Protein AF-A0A846QBE6-F1 (afdb_monomer)

pLDDT: mean 91.4, std 7.95, range [55.25, 97.94]

Mean predicted aligned error: 4.08 Å

Radius of gyration: 16.67 Å; Cα contacts (8 Å, |Δi|>4): 259; chains: 1; bounding box: 37×42×48 Å

Secondary structure (DSSP, 8-state):
-----EE-S-BS-HHHHHHHHHHHHHTT-EE----SEE---GGGEE--S----SSSSEE--EEEEEEEETTEEEEEEEEE-EEGGGSEEEETTTEEEE-HHHHTTSS-EEE-S--EEHHHHGGGGGG-EEEEEEEETTEEEEEEEEEGGGB--HHHHHHHS--

Nearest PDB structures (foldseek):
  4id2-assembly1_A  TM=2.142E-01  e=3.476E-01  Bacteroides ovatus ATCC 8483
  5exc-assembly1_C  TM=3.502E-01  e=2.792E+00  Dendronephthya sp. SSAL-2002
  5vod-assembly1_D  TM=3.732E-01  e=4.436E+00  Human herpesvirus 5 strain Merlin
  4iyt-assembly1_A  TM=4.082E-01  e=8.385E+00  Staphylococcus phage PVL
  4x55-assembly1_A  TM=3.866E-01  e=7.468E+00  Acinetobacter baumannii

Sequence (163 aa):
MKRLCLGRSTSRDIETIRSRYEKIRAEGYHVHGNPNICRKSRYLVTQEDVIEVQGPQTSGEVEYVAVMDKGEAFISVGSDHNDRTLVRLWTPSLDKVYDTAKSKQMVPAVVASDAWKYEDVKDHWDQLNLRSYITVSGNKIPYQDFKLGDLFDLEYHFKTNPW

Foldseek 3Di:
DDADKDFDPQFPPVVVVVVVVVVVVVVVADEPPDDSIADEDPVLEEQDPDWDAPDPQKDWDKDWDWDDDPNWIWIWIKTQMFNNVPQWDADPVRGTYGDRNVRSHRHGIHTHPDIDTCVVCVVPQQVDWTWDWDADPNDTHTDDIHGSVRGDDVVCVCVVPVD

Solvent-accessible surface area (backbone atoms only — not comparable to full-atom values): 9610 Å² total; per-residue (Å²): 132,94,83,68,73,37,78,35,87,48,47,68,57,53,66,64,55,50,53,54,52,51,54,46,41,73,76,64,27,48,63,78,76,91,53,59,56,38,69,54,61,75,89,36,56,41,71,64,96,72,80,82,66,96,54,84,61,47,49,74,38,74,40,80,36,82,46,80,54,100,89,45,52,29,39,32,46,28,31,58,20,30,31,60,74,45,28,62,41,73,42,98,89,64,46,40,31,42,38,64,54,62,10,32,66,72,27,50,28,37,37,60,94,61,65,43,54,38,85,83,40,60,93,52,40,50,74,39,71,53,68,38,67,46,74,57,97,88,41,81,40,84,70,45,79,48,44,46,55,52,34,66,52,68,66,57,47,50,71,78,51,77,125

Structure (mmCIF, N/CA/C/O backbone):
data_AF-A0A846QBE6-F1
#
_entry.id   AF-A0A846QBE6-F1
#
loop_
_atom_site.group_PDB
_atom_site.id
_atom_site.type_symbol
_atom_site.label_atom_id
_atom_site.label_alt_id
_atom_site.label_comp_id
_atom_site.label_asym_id
_atom_site.label_entity_id
_atom_site.label_seq_id
_atom_site.pdbx_PDB_ins_code
_atom_site.Cartn_x
_atom_site.Cartn_y
_atom_site.Cartn_z
_atom_site.occupancy
_atom_site.B_iso_or_equiv
_atom_site.auth_seq_id
_atom_site.auth_comp_id
_atom_site.auth_asym_id
_atom_site.auth_atom_id
_atom_site.pdbx_PDB_model_num
ATOM 1 N N . MET A 1 1 ? -15.057 18.651 2.655 1.00 64.06 1 MET A N 1
ATOM 2 C CA . MET A 1 1 ? -14.726 17.811 1.477 1.00 64.06 1 MET A CA 1
ATOM 3 C C . MET A 1 1 ? -14.048 16.539 1.970 1.00 64.06 1 MET A C 1
ATOM 5 O O . MET A 1 1 ? -13.137 16.655 2.778 1.00 64.06 1 MET A O 1
ATOM 9 N N . LYS A 1 2 ? -14.478 15.349 1.530 1.00 78.12 2 LYS A N 1
ATOM 10 C CA . LYS A 1 2 ? -13.839 14.079 1.922 1.00 78.12 2 LYS A CA 1
ATOM 11 C C . LYS A 1 2 ? -12.504 13.913 1.174 1.00 78.12 2 LYS A C 1
ATOM 13 O O . LYS A 1 2 ? -12.485 14.015 -0.054 1.00 78.12 2 LYS A O 1
ATOM 18 N N . ARG A 1 3 ? -11.407 13.652 1.889 1.00 82.88 3 ARG A N 1
ATOM 19 C CA . ARG A 1 3 ? -10.051 13.504 1.325 1.00 82.88 3 ARG A CA 1
ATOM 20 C C . ARG A 1 3 ? -9.647 12.026 1.280 1.00 82.88 3 ARG A C 1
ATOM 22 O O . ARG A 1 3 ? -10.157 11.237 2.064 1.00 82.88 3 ARG A O 1
ATOM 29 N N . LEU A 1 4 ? -8.794 11.664 0.323 1.00 88.19 4 LEU A N 1
ATOM 30 C CA . LEU A 1 4 ? -8.209 10.330 0.170 1.00 88.19 4 LEU A CA 1
ATOM 31 C C . LEU A 1 4 ? -6.741 10.502 -0.221 1.00 88.19 4 LEU A C 1
ATOM 33 O O . LEU A 1 4 ? -6.441 11.206 -1.189 1.00 88.19 4 LEU A O 1
ATOM 37 N N . CYS A 1 5 ? -5.863 9.855 0.533 1.00 86.44 5 CYS A N 1
ATOM 38 C CA . CYS A 1 5 ? -4.418 9.888 0.375 1.00 86.44 5 CYS A CA 1
ATOM 39 C C . CYS A 1 5 ? -3.890 8.468 0.558 1.00 86.44 5 CYS A C 1
ATOM 41 O O . CYS A 1 5 ? -4.421 7.720 1.374 1.00 86.44 5 CYS A O 1
ATOM 43 N N . LEU A 1 6 ? -2.860 8.113 -0.196 1.00 87.94 6 LEU A N 1
ATOM 44 C CA . LEU A 1 6 ? -2.199 6.819 -0.116 1.00 87.94 6 LEU A CA 1
ATOM 45 C C . LEU A 1 6 ? -0.746 7.041 0.272 1.00 87.94 6 LEU A C 1
ATOM 47 O O . LEU A 1 6 ? -0.061 7.830 -0.383 1.00 87.94 6 LEU A O 1
ATOM 51 N N . GLY A 1 7 ? -0.286 6.333 1.301 1.00 85.62 7 GLY A N 1
ATOM 52 C CA . GLY A 1 7 ? 1.121 6.302 1.674 1.00 85.62 7 GLY A CA 1
ATOM 53 C C . GLY A 1 7 ? 1.980 5.762 0.531 1.00 85.62 7 GLY A C 1
ATOM 54 O O . GLY A 1 7 ? 1.610 4.802 -0.139 1.00 85.62 7 GLY A O 1
ATOM 55 N N . ARG A 1 8 ? 3.137 6.374 0.282 1.00 84.81 8 ARG A N 1
ATOM 56 C CA . ARG A 1 8 ? 4.152 5.835 -0.630 1.00 84.81 8 ARG A CA 1
ATOM 57 C C . ARG A 1 8 ? 5.497 5.840 0.065 1.00 84.81 8 ARG A C 1
ATOM 59 O O . ARG A 1 8 ? 5.879 6.857 0.625 1.00 84.81 8 ARG A O 1
ATOM 66 N N . SER A 1 9 ? 6.230 4.731 -0.040 1.00 84.94 9 SER A N 1
ATOM 67 C CA . SER A 1 9 ? 7.565 4.612 0.562 1.00 84.94 9 SER A CA 1
ATOM 68 C C . SER A 1 9 ? 7.553 4.927 2.059 1.00 84.94 9 SER A C 1
ATOM 70 O O . SER A 1 9 ? 8.405 5.650 2.558 1.00 84.94 9 SER A O 1
ATOM 72 N N . THR A 1 10 ? 6.572 4.369 2.764 1.00 88.25 10 THR A N 1
ATOM 73 C CA . THR A 1 10 ? 6.302 4.620 4.184 1.00 88.25 10 THR A CA 1
ATOM 74 C C . THR A 1 10 ? 7.175 3.802 5.131 1.00 88.25 10 THR A C 1
ATOM 76 O O . THR A 1 10 ? 6.943 3.835 6.334 1.00 88.25 10 THR A O 1
ATOM 79 N N . SER A 1 11 ? 8.166 3.064 4.626 1.00 89.94 11 SER A N 1
ATOM 80 C CA . SER A 1 11 ? 9.060 2.301 5.496 1.00 89.94 11 SER A CA 1
ATOM 81 C C . SER A 1 11 ? 9.899 3.237 6.369 1.00 89.94 11 SER A C 1
ATOM 83 O O . SER A 1 11 ? 10.383 4.273 5.905 1.00 89.94 11 SER A O 1
ATOM 85 N N . ARG A 1 12 ? 10.095 2.845 7.633 1.00 91.69 12 ARG A N 1
ATOM 86 C CA . ARG A 1 12 ? 10.998 3.538 8.563 1.00 91.69 12 ARG A CA 1
ATOM 87 C C . ARG A 1 12 ? 12.476 3.365 8.177 1.00 91.69 12 ARG A C 1
ATOM 89 O O . ARG A 1 12 ? 13.312 4.134 8.645 1.00 91.69 12 ARG A O 1
ATOM 96 N N . ASP A 1 13 ? 12.802 2.422 7.288 1.00 91.69 13 ASP A N 1
ATOM 97 C CA . ASP A 1 13 ? 14.135 2.273 6.692 1.00 91.69 13 ASP A CA 1
ATOM 98 C C . ASP A 1 13 ? 14.315 3.233 5.503 1.00 91.69 13 ASP A C 1
ATOM 100 O O . ASP A 1 13 ? 14.212 2.897 4.315 1.00 91.69 13 ASP A O 1
ATOM 104 N N . ILE A 1 14 ? 14.576 4.487 5.862 1.00 87.81 14 ILE A N 1
ATOM 105 C CA . ILE A 1 14 ? 14.746 5.592 4.918 1.00 87.81 14 ILE A CA 1
ATOM 106 C C . ILE A 1 14 ? 15.970 5.367 4.017 1.00 87.81 14 ILE A C 1
ATOM 108 O O . ILE A 1 14 ? 15.949 5.751 2.843 1.00 87.81 14 ILE A O 1
ATOM 112 N N . GLU A 1 15 ? 17.035 4.745 4.528 1.00 90.06 15 GLU A N 1
ATOM 113 C CA . GLU A 1 15 ? 18.277 4.534 3.779 1.00 90.06 15 GLU A CA 1
ATOM 114 C C . GLU A 1 15 ? 18.086 3.527 2.644 1.00 90.06 15 GLU A C 1
ATOM 116 O O . GLU A 1 15 ? 18.481 3.805 1.504 1.00 90.06 15 GLU A O 1
ATOM 121 N N . THR A 1 16 ? 17.405 2.409 2.909 1.00 90.12 16 THR A N 1
ATOM 122 C CA . THR A 1 16 ? 17.071 1.416 1.881 1.00 90.12 16 THR A CA 1
ATOM 123 C C . THR A 1 16 ? 16.160 2.009 0.809 1.00 90.12 16 THR A C 1
ATOM 125 O O . THR A 1 16 ? 16.413 1.827 -0.390 1.00 90.12 16 THR A O 1
ATOM 128 N N . ILE A 1 17 ? 15.140 2.784 1.201 1.00 88.62 17 ILE A N 1
ATOM 129 C CA . ILE A 1 17 ? 14.278 3.502 0.247 1.00 88.62 17 ILE A CA 1
ATOM 130 C C . ILE A 1 17 ? 15.109 4.457 -0.616 1.00 88.62 17 ILE A C 1
ATOM 132 O O . ILE A 1 17 ? 14.970 4.468 -1.844 1.00 88.62 17 ILE A O 1
ATOM 136 N N . ARG A 1 18 ? 15.986 5.255 0.006 1.00 88.69 18 ARG A N 1
ATOM 137 C CA . ARG A 1 18 ? 16.824 6.227 -0.704 1.00 88.69 18 ARG A CA 1
ATOM 138 C C . ARG A 1 18 ? 17.735 5.527 -1.707 1.00 88.69 18 ARG A C 1
ATOM 140 O O . ARG A 1 18 ? 17.746 5.904 -2.876 1.00 88.69 18 ARG A O 1
ATOM 147 N N . SER A 1 19 ? 18.435 4.479 -1.274 1.00 91.38 19 SER A N 1
ATOM 148 C CA . SER A 1 19 ? 19.322 3.667 -2.114 1.00 91.38 19 SER A CA 1
ATOM 149 C C . SER A 1 19 ? 18.587 3.066 -3.316 1.00 91.38 19 SER A C 1
ATOM 151 O O . SER A 1 19 ? 19.082 3.122 -4.444 1.00 91.38 19 SER A O 1
ATOM 153 N N . ARG A 1 20 ? 17.360 2.561 -3.117 1.00 90.25 20 ARG A N 1
ATOM 154 C CA . ARG A 1 20 ? 16.514 2.060 -4.210 1.00 90.25 20 ARG A CA 1
ATOM 155 C C . ARG A 1 20 ? 16.221 3.144 -5.247 1.00 90.25 20 ARG A C 1
ATOM 157 O O . ARG A 1 20 ? 16.349 2.882 -6.442 1.00 90.25 20 ARG A O 1
ATOM 164 N N . TYR A 1 21 ? 15.826 4.340 -4.814 1.00 89.62 21 TYR A N 1
ATOM 165 C CA . TYR A 1 21 ? 15.526 5.425 -5.746 1.00 89.62 21 TYR A CA 1
ATOM 166 C C . TYR A 1 21 ? 16.768 5.954 -6.466 1.00 89.62 21 TYR A C 1
ATOM 168 O O . TYR A 1 21 ? 16.668 6.256 -7.652 1.00 89.62 21 TYR A O 1
ATOM 176 N N . GLU A 1 22 ? 17.933 5.997 -5.815 1.00 92.00 22 GLU A N 1
ATOM 177 C CA . GLU A 1 22 ? 19.189 6.355 -6.491 1.00 92.00 22 GLU A CA 1
ATOM 178 C C . GLU A 1 22 ? 19.561 5.361 -7.595 1.00 92.00 22 GLU A C 1
ATOM 180 O O . GLU A 1 22 ? 19.932 5.773 -8.693 1.00 92.00 22 GLU A O 1
ATOM 185 N N . LYS A 1 23 ? 19.374 4.054 -7.369 1.00 93.50 23 LYS A N 1
ATOM 186 C CA . LYS A 1 23 ? 19.581 3.040 -8.419 1.00 93.50 23 LYS A CA 1
ATOM 187 C C . LYS A 1 23 ? 18.658 3.264 -9.618 1.00 93.50 23 LYS A C 1
ATOM 189 O O . LYS A 1 23 ? 19.109 3.226 -10.756 1.00 93.50 23 LYS A O 1
ATOM 194 N N . ILE A 1 24 ? 17.382 3.564 -9.369 1.00 93.12 24 ILE A N 1
ATOM 195 C CA . ILE A 1 24 ? 16.410 3.854 -10.433 1.00 93.12 24 ILE A CA 1
ATOM 196 C C . ILE A 1 24 ? 16.807 5.119 -11.215 1.00 93.12 24 ILE A C 1
ATOM 198 O O . ILE A 1 24 ? 16.717 5.134 -12.443 1.00 93.12 24 ILE A O 1
ATOM 202 N N . ARG A 1 25 ? 17.290 6.164 -10.529 1.00 93.06 25 ARG A N 1
ATOM 203 C CA . ARG A 1 25 ? 17.811 7.378 -11.181 1.00 93.06 25 ARG A CA 1
ATOM 204 C C . ARG A 1 25 ? 19.026 7.078 -12.055 1.00 93.06 25 ARG A C 1
ATOM 206 O O . ARG A 1 25 ? 19.094 7.581 -13.172 1.00 93.06 25 ARG A O 1
ATOM 213 N N . ALA A 1 26 ? 19.940 6.226 -11.590 1.00 95.50 26 ALA A N 1
ATOM 214 C CA . ALA A 1 26 ? 21.123 5.819 -12.349 1.00 95.50 26 ALA A CA 1
ATOM 215 C C . ALA A 1 26 ? 20.779 5.076 -13.658 1.00 95.50 26 ALA A C 1
ATOM 217 O O . ALA A 1 26 ? 21.540 5.137 -14.618 1.00 95.50 26 ALA A O 1
ATOM 218 N N . GLU A 1 27 ? 19.609 4.434 -13.742 1.00 95.50 27 GLU A N 1
ATOM 219 C CA . GLU A 1 27 ? 19.086 3.821 -14.976 1.00 95.50 27 GLU A CA 1
ATOM 220 C C . GLU A 1 27 ? 18.477 4.845 -15.968 1.00 95.50 27 GLU A C 1
ATOM 222 O O . GLU A 1 27 ? 17.966 4.474 -17.034 1.00 95.50 27 GLU A O 1
ATOM 227 N N . GLY A 1 28 ? 18.518 6.139 -15.628 1.00 94.44 28 GLY A N 1
ATOM 228 C CA . GLY A 1 28 ? 18.021 7.248 -16.442 1.00 94.44 28 GLY A CA 1
ATOM 229 C C . GLY A 1 28 ? 16.532 7.542 -16.264 1.00 94.44 28 GLY A C 1
ATOM 230 O O . GLY A 1 28 ? 15.954 8.215 -17.112 1.00 94.44 28 GLY A O 1
ATOM 231 N N . TYR A 1 29 ? 15.893 7.024 -15.210 1.00 94.62 29 TYR A N 1
ATOM 232 C CA . TYR A 1 29 ? 14.493 7.325 -14.914 1.00 94.62 29 TYR A CA 1
ATOM 233 C C . TYR A 1 29 ? 14.360 8.587 -14.064 1.00 94.62 29 TYR A C 1
ATOM 235 O O . TYR A 1 29 ? 14.979 8.726 -13.007 1.00 94.62 29 TYR A O 1
ATOM 243 N N . HIS A 1 30 ? 13.443 9.459 -14.463 1.00 90.31 30 HIS A N 1
ATOM 244 C CA . HIS A 1 30 ? 12.932 10.514 -13.610 1.00 90.31 30 HIS A CA 1
ATOM 245 C C . HIS A 1 30 ? 12.080 9.897 -12.501 1.00 90.31 30 HIS A C 1
ATOM 247 O O . HIS A 1 30 ? 11.021 9.317 -12.742 1.00 90.31 30 HIS A O 1
ATOM 253 N N . VAL A 1 31 ? 12.554 10.037 -11.268 1.00 87.19 31 VAL A N 1
ATOM 254 C CA . VAL A 1 31 ? 11.796 9.713 -10.061 1.00 87.19 31 VAL A CA 1
ATOM 255 C C . VAL A 1 31 ? 11.284 11.030 -9.497 1.00 87.19 31 VAL A C 1
ATOM 257 O O . VAL A 1 31 ? 12.087 11.845 -9.035 1.00 87.19 31 VAL A O 1
ATOM 260 N N . HIS A 1 32 ? 9.968 11.252 -9.527 1.00 73.00 32 HIS A N 1
ATOM 261 C CA . HIS A 1 32 ? 9.380 12.444 -8.916 1.00 73.00 32 HIS A CA 1
ATOM 262 C C . HIS A 1 32 ? 9.779 12.529 -7.431 1.00 73.00 32 HIS A C 1
ATOM 264 O O . HIS A 1 32 ? 9.651 11.553 -6.687 1.00 73.00 32 HIS A O 1
ATOM 270 N N . GLY A 1 33 ? 10.316 13.686 -7.025 1.00 64.19 33 GLY A N 1
ATOM 271 C CA . GLY A 1 33 ? 10.804 13.938 -5.668 1.00 64.19 33 GLY A CA 1
ATOM 272 C C . GLY A 1 33 ? 9.704 13.793 -4.618 1.00 64.19 33 GLY A C 1
ATOM 273 O O . GLY A 1 33 ? 8.537 13.995 -4.927 1.00 64.19 33 GLY A O 1
ATOM 274 N N . ASN A 1 34 ? 10.113 13.419 -3.406 1.00 57.06 34 ASN A N 1
ATOM 275 C CA . ASN A 1 34 ? 9.303 12.940 -2.286 1.00 57.06 34 ASN A CA 1
ATOM 276 C C . ASN A 1 34 ? 7.866 13.502 -2.202 1.00 57.06 34 ASN A C 1
ATOM 278 O O . ASN A 1 34 ? 7.676 14.635 -1.758 1.00 57.06 34 ASN A O 1
ATOM 282 N N . PRO A 1 35 ? 6.843 12.660 -2.425 1.00 55.25 35 PRO A N 1
ATOM 283 C CA . PRO A 1 35 ? 5.679 12.752 -1.586 1.00 55.25 35 PRO A CA 1
ATOM 284 C C . PRO A 1 35 ? 5.411 11.355 -1.028 1.00 55.25 35 PRO A C 1
ATOM 286 O O . PRO A 1 35 ? 5.000 10.429 -1.736 1.00 55.25 35 PRO A O 1
ATOM 289 N N . ASN A 1 36 ? 5.599 11.241 0.284 1.00 68.50 36 ASN A N 1
ATOM 290 C CA . ASN A 1 36 ? 5.098 10.138 1.102 1.00 68.50 36 ASN A CA 1
ATOM 291 C C . ASN A 1 36 ? 3.580 9.923 0.934 1.00 68.50 36 ASN A C 1
ATOM 293 O O . ASN A 1 36 ? 3.031 8.985 1.501 1.00 68.50 36 ASN A O 1
ATOM 297 N N . ILE A 1 37 ? 2.900 10.784 0.165 1.00 79.88 37 ILE A N 1
ATOM 298 C CA . ILE A 1 37 ? 1.510 10.668 -0.239 1.00 79.88 37 ILE A CA 1
ATOM 299 C C . ILE A 1 37 ? 1.368 10.721 -1.761 1.00 79.88 37 ILE A C 1
ATOM 301 O O . ILE A 1 37 ? 1.813 11.656 -2.422 1.00 79.88 37 ILE A O 1
ATOM 305 N N . CYS A 1 38 ? 0.626 9.774 -2.316 1.00 84.50 38 CYS A N 1
ATOM 306 C CA . CYS A 1 38 ? 0.025 9.898 -3.636 1.00 84.50 38 CYS A CA 1
ATOM 307 C C . CYS A 1 38 ? -1.504 9.950 -3.528 1.00 84.50 38 CYS A C 1
ATOM 309 O O . CYS A 1 38 ? -2.091 9.667 -2.482 1.00 84.50 38 CYS A O 1
ATOM 311 N N . ARG A 1 39 ? -2.169 10.371 -4.605 1.00 85.69 39 ARG A N 1
ATOM 312 C CA . ARG A 1 39 ? -3.633 10.404 -4.666 1.00 85.69 39 ARG A CA 1
ATOM 313 C C . ARG A 1 39 ? -4.134 9.231 -5.491 1.00 85.69 39 ARG A C 1
ATOM 315 O O . ARG A 1 39 ? -3.575 8.952 -6.549 1.00 85.69 39 ARG A O 1
ATOM 322 N N . LYS A 1 40 ? -5.232 8.629 -5.037 1.00 90.56 40 LYS A N 1
ATOM 323 C CA . LYS A 1 40 ? -6.079 7.716 -5.810 1.00 90.56 40 LYS A CA 1
ATOM 324 C C . LYS A 1 40 ? -7.432 8.368 -6.035 1.00 90.56 40 LYS A C 1
ATOM 326 O O . LYS A 1 40 ? -7.900 9.142 -5.196 1.00 90.56 40 LYS A O 1
ATOM 331 N N . SER A 1 41 ? -8.043 8.111 -7.182 1.00 92.00 41 SER A N 1
ATOM 332 C CA . SER A 1 41 ? -9.387 8.617 -7.439 1.00 92.00 41 SER A CA 1
ATOM 333 C C . SER A 1 41 ? -10.386 7.943 -6.498 1.00 92.00 41 SER A C 1
ATOM 335 O O . SER A 1 41 ? -10.360 6.730 -6.328 1.00 92.00 41 SER A O 1
ATOM 337 N N . ARG A 1 42 ? -11.279 8.721 -5.875 1.00 93.12 42 ARG A N 1
ATOM 338 C CA . ARG A 1 42 ? -12.218 8.216 -4.851 1.00 93.12 42 ARG A CA 1
ATOM 339 C C . ARG A 1 42 ? -13.115 7.083 -5.356 1.00 93.12 42 ARG A C 1
ATOM 341 O O . ARG A 1 42 ? -13.459 6.211 -4.575 1.00 93.12 42 ARG A O 1
ATOM 348 N N . TYR A 1 43 ? -13.487 7.119 -6.634 1.00 93.69 43 TYR A N 1
ATOM 349 C CA . TYR A 1 43 ? -14.334 6.105 -7.264 1.00 93.69 43 TYR A CA 1
ATOM 350 C C . TYR A 1 43 ? -13.617 4.764 -7.493 1.00 93.69 43 TYR A C 1
ATOM 352 O O . TYR A 1 43 ? -14.267 3.797 -7.857 1.00 93.69 43 TYR A O 1
ATOM 360 N N . LEU A 1 44 ? -12.293 4.703 -7.302 1.00 95.44 44 LEU A N 1
ATOM 361 C CA . LEU A 1 44 ? -11.520 3.461 -7.376 1.00 95.44 44 LEU A CA 1
ATOM 362 C C . LEU A 1 44 ? -11.451 2.738 -6.028 1.00 95.44 44 LEU A C 1
ATOM 364 O O . LEU A 1 44 ? -10.888 1.653 -5.967 1.00 95.44 44 LEU A O 1
ATOM 368 N N . VAL A 1 45 ? -11.945 3.338 -4.942 1.00 95.94 45 VAL A N 1
ATOM 369 C CA . VAL A 1 45 ? -11.993 2.671 -3.638 1.00 95.94 45 VAL A CA 1
ATOM 370 C C . VAL A 1 45 ? -13.277 1.870 -3.551 1.00 95.94 45 VAL A C 1
ATOM 372 O O . VAL A 1 45 ? -14.358 2.417 -3.763 1.00 95.94 45 VAL A O 1
ATOM 375 N N . THR A 1 46 ? -13.144 0.592 -3.225 1.00 97.19 46 THR A N 1
ATOM 376 C CA . THR A 1 46 ? -14.252 -0.355 -3.189 1.00 97.19 46 THR A CA 1
ATOM 377 C C . THR A 1 46 ? -14.142 -1.303 -1.996 1.00 97.19 46 THR A C 1
ATOM 379 O O . THR A 1 46 ? -13.073 -1.440 -1.403 1.00 97.19 46 THR A O 1
ATOM 382 N N . GLN A 1 47 ? -15.255 -1.942 -1.645 1.00 97.56 47 GLN A N 1
ATOM 383 C CA . GLN A 1 47 ? -15.332 -3.038 -0.670 1.00 97.56 47 GLN A CA 1
ATOM 384 C C . GLN A 1 47 ? -15.846 -4.330 -1.330 1.00 97.56 47 GLN A C 1
ATOM 386 O O . GLN A 1 47 ? -16.289 -5.238 -0.641 1.00 97.56 47 GLN A O 1
ATOM 391 N N . GLU A 1 48 ? -15.829 -4.384 -2.665 1.00 97.12 48 GLU A N 1
ATOM 392 C CA . GLU A 1 48 ? -16.213 -5.564 -3.445 1.00 97.12 48 GLU A CA 1
ATOM 393 C C . GLU A 1 48 ? -15.232 -6.722 -3.216 1.00 97.12 48 GLU A C 1
ATOM 395 O O . GLU A 1 48 ? -14.019 -6.516 -3.106 1.00 97.12 48 GLU A O 1
ATOM 400 N N . ASP A 1 49 ? -15.757 -7.948 -3.224 1.00 95.12 49 ASP A N 1
ATOM 401 C CA . ASP A 1 49 ? -14.961 -9.175 -3.093 1.00 95.12 49 ASP A CA 1
ATOM 402 C C . ASP A 1 49 ? -14.178 -9.513 -4.374 1.00 95.12 49 ASP A C 1
ATOM 404 O O . ASP A 1 49 ? -13.183 -10.243 -4.341 1.00 95.12 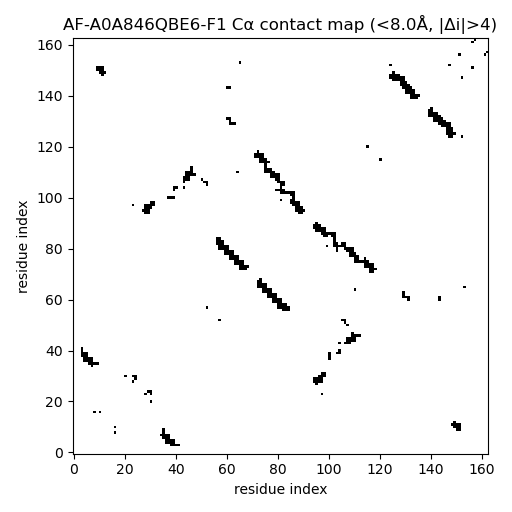49 ASP A O 1
ATOM 408 N N . VAL A 1 50 ? -14.634 -8.997 -5.520 1.00 95.62 50 VAL A N 1
ATOM 409 C CA . VAL A 1 50 ? -14.051 -9.233 -6.844 1.00 95.62 50 VAL A CA 1
ATOM 410 C C . VAL A 1 50 ? -13.907 -7.900 -7.567 1.00 95.62 50 VAL A C 1
ATOM 412 O O . VAL A 1 50 ? -14.815 -7.075 -7.558 1.00 95.62 50 VAL A O 1
ATOM 415 N N . ILE A 1 51 ? -12.755 -7.698 -8.206 1.00 96.31 51 ILE A N 1
ATOM 416 C CA . ILE A 1 51 ? -12.467 -6.515 -9.018 1.00 96.31 51 ILE A CA 1
ATOM 417 C C . ILE A 1 51 ? -11.996 -6.930 -10.408 1.00 96.31 51 ILE A C 1
ATOM 419 O O . ILE A 1 51 ? -11.276 -7.918 -10.564 1.00 96.31 51 ILE A O 1
ATOM 423 N N . GLU A 1 52 ? -12.347 -6.147 -11.420 1.00 95.44 52 GLU A N 1
ATOM 424 C CA . GLU A 1 52 ? -11.790 -6.287 -12.756 1.00 95.44 52 GLU A CA 1
ATOM 425 C C . GLU A 1 52 ? -10.438 -5.577 -12.871 1.00 95.44 52 GLU A C 1
ATOM 427 O O . GLU A 1 52 ? -10.223 -4.466 -12.378 1.00 95.44 52 GLU A O 1
ATOM 432 N N . VAL A 1 53 ? -9.517 -6.222 -13.582 1.00 95.25 53 VAL A N 1
ATOM 433 C CA . VAL A 1 53 ? -8.191 -5.692 -13.899 1.00 95.25 53 VAL A CA 1
ATOM 434 C C . VAL A 1 53 ? -7.884 -5.906 -15.377 1.00 95.25 53 VAL A C 1
ATOM 436 O O . VAL A 1 53 ? -8.408 -6.824 -16.002 1.00 95.25 53 VAL A O 1
ATOM 439 N N . GLN A 1 54 ? -7.011 -5.071 -15.943 1.00 93.62 54 GLN A N 1
ATOM 440 C CA . GLN A 1 54 ? -6.663 -5.135 -17.370 1.00 93.62 54 GLN A CA 1
ATOM 441 C C . GLN A 1 54 ? -5.878 -6.397 -17.753 1.00 93.62 54 GLN A C 1
ATOM 443 O O . GLN A 1 54 ? -5.859 -6.785 -18.919 1.00 93.62 54 GLN A O 1
ATOM 448 N N . GLY A 1 55 ? -5.220 -7.047 -16.791 1.00 93.19 55 GLY A N 1
ATOM 449 C CA . GLY A 1 55 ? -4.437 -8.239 -17.071 1.00 93.19 55 GLY A CA 1
ATOM 450 C C . GLY A 1 55 ? -3.674 -8.788 -15.867 1.00 93.19 55 GLY A C 1
ATOM 451 O O . GLY A 1 55 ? -3.755 -8.246 -14.758 1.00 93.19 55 GLY A O 1
ATOM 452 N N . PRO A 1 56 ? -2.907 -9.871 -16.083 1.00 93.25 56 PRO A N 1
ATOM 453 C CA . PRO A 1 56 ? -2.174 -10.568 -15.028 1.00 93.25 56 PRO A CA 1
ATOM 454 C C . PRO A 1 56 ? -0.965 -9.781 -14.501 1.00 93.25 56 PRO A C 1
ATOM 456 O O . PRO A 1 56 ? -0.407 -10.138 -13.470 1.00 93.25 56 PRO A O 1
ATOM 459 N N . GLN A 1 57 ? -0.549 -8.702 -15.170 1.00 95.50 57 GLN A N 1
ATOM 460 C CA . GLN A 1 57 ? 0.521 -7.805 -14.718 1.00 95.50 57 GLN A CA 1
ATOM 461 C C . GLN A 1 57 ? 0.040 -6.812 -13.649 1.00 95.50 57 GLN A C 1
ATOM 463 O O . GLN A 1 57 ? 0.531 -5.688 -13.550 1.00 95.50 57 GLN A O 1
ATOM 468 N N . THR A 1 58 ? -0.921 -7.225 -12.832 1.00 95.75 58 THR A N 1
ATOM 469 C CA . THR A 1 58 ? -1.421 -6.475 -11.688 1.00 95.75 58 THR A CA 1
ATOM 470 C C . THR A 1 58 ? -1.065 -7.204 -10.402 1.00 95.75 58 THR A C 1
ATOM 472 O O . THR A 1 58 ? -0.825 -8.409 -10.389 1.00 95.75 58 THR A O 1
ATOM 475 N N . SER A 1 59 ? -0.971 -6.472 -9.297 1.00 95.06 59 SER A N 1
ATOM 476 C CA . SER A 1 59 ? -0.732 -7.096 -7.994 1.00 95.06 59 SER A CA 1
ATOM 477 C C . SER A 1 59 ? -1.219 -6.208 -6.864 1.00 95.06 59 SER A C 1
ATOM 479 O O . SER A 1 59 ? -1.047 -4.985 -6.940 1.00 95.06 59 SER A O 1
ATOM 481 N N . GLY A 1 60 ? -1.708 -6.830 -5.797 1.00 94.50 60 GLY A N 1
ATOM 482 C CA . GLY A 1 60 ? -2.014 -6.154 -4.544 1.00 94.50 60 GLY A CA 1
ATOM 483 C C . GLY A 1 60 ? -0.775 -5.712 -3.774 1.00 94.50 60 GLY A C 1
ATOM 484 O O . GLY A 1 60 ? 0.311 -6.270 -3.933 1.00 94.50 60 GLY A O 1
ATOM 485 N N . GLU A 1 61 ? -0.962 -4.710 -2.923 1.00 95.06 61 GLU A N 1
ATOM 486 C CA . GLU A 1 61 ? -0.050 -4.332 -1.841 1.00 95.06 61 GLU A CA 1
ATOM 487 C C . GLU A 1 61 ? -0.909 -4.225 -0.579 1.00 95.06 61 GLU A C 1
ATOM 489 O O . GLU A 1 61 ? -1.874 -3.466 -0.578 1.00 95.06 61 GLU A O 1
ATOM 494 N N . VAL A 1 62 ? -0.650 -5.052 0.440 1.00 96.75 62 VAL A N 1
ATOM 495 C CA . VAL A 1 62 ? -1.375 -4.951 1.716 1.00 96.75 62 VAL A CA 1
ATOM 496 C C . VAL A 1 62 ? -0.941 -3.702 2.461 1.00 96.75 62 VAL A C 1
ATOM 498 O O . VAL A 1 62 ? 0.252 -3.476 2.644 1.00 96.75 62 VAL A O 1
ATOM 501 N N . GLU A 1 63 ? -1.918 -2.920 2.898 1.00 95.69 63 GLU A N 1
ATOM 502 C CA . GLU A 1 63 ? -1.716 -1.650 3.585 1.00 95.69 63 GLU A CA 1
ATOM 503 C C . GLU A 1 63 ? -2.674 -1.560 4.774 1.00 95.69 63 GLU A C 1
ATOM 505 O O . GLU A 1 63 ? -3.801 -2.069 4.724 1.00 95.69 63 GLU A O 1
ATOM 510 N N . TYR A 1 64 ? -2.256 -0.872 5.836 1.00 95.88 64 TYR A N 1
ATOM 511 C CA . TYR A 1 64 ? -3.221 -0.403 6.824 1.00 95.88 64 TYR A CA 1
ATOM 512 C C . TYR A 1 64 ? -4.001 0.772 6.227 1.00 95.88 64 TYR A C 1
ATOM 514 O O . TYR A 1 64 ? -3.470 1.578 5.460 1.00 95.88 64 TYR A O 1
ATOM 522 N N . VAL A 1 65 ? -5.273 0.887 6.588 1.00 96.19 65 VAL A N 1
ATOM 523 C CA . VAL A 1 65 ? -6.146 1.969 6.132 1.00 96.19 65 VAL A CA 1
ATOM 524 C C . VAL A 1 65 ? -6.615 2.751 7.344 1.00 96.19 65 VAL A C 1
ATOM 526 O O . VAL A 1 65 ? -7.231 2.192 8.245 1.00 96.19 65 VAL A O 1
ATOM 529 N N . ALA A 1 66 ? -6.333 4.050 7.357 1.00 94.56 66 ALA A N 1
ATOM 530 C CA . ALA A 1 66 ? -6.821 4.967 8.375 1.00 94.56 66 ALA A CA 1
ATOM 531 C C . ALA A 1 66 ? -8.048 5.726 7.855 1.00 94.56 66 ALA A C 1
ATOM 533 O O . ALA A 1 66 ? -7.969 6.440 6.850 1.00 94.56 66 ALA A O 1
ATOM 534 N N . VAL A 1 67 ? -9.177 5.599 8.548 1.00 94.06 67 VAL A N 1
ATOM 535 C CA . VAL A 1 67 ? -10.405 6.347 8.264 1.00 94.06 67 VAL A CA 1
ATOM 536 C C . VAL A 1 67 ? -10.660 7.318 9.406 1.00 94.06 67 VAL A C 1
ATOM 538 O O . VAL A 1 67 ? -10.772 6.914 10.558 1.00 94.06 67 VAL A O 1
ATOM 541 N N . MET A 1 68 ? -10.767 8.603 9.075 1.00 92.06 68 MET A N 1
ATOM 542 C CA . MET A 1 68 ? -11.138 9.640 10.035 1.00 92.06 68 MET A CA 1
ATOM 543 C C . MET A 1 68 ? -12.638 9.906 9.942 1.00 92.06 68 MET A C 1
ATOM 545 O O . MET A 1 68 ? -13.120 10.314 8.881 1.00 92.06 68 MET A O 1
ATOM 549 N N . ASP A 1 69 ? -13.359 9.731 11.047 1.00 91.56 69 ASP A N 1
ATOM 550 C CA . ASP A 1 69 ? -14.764 10.126 11.168 1.00 91.56 69 ASP A CA 1
ATOM 551 C C . ASP A 1 69 ? -14.993 10.877 12.480 1.00 91.56 69 ASP A C 1
ATOM 553 O O . ASP A 1 69 ? -14.608 10.417 13.547 1.00 91.56 69 ASP A O 1
ATOM 557 N N . LYS A 1 70 ? -15.589 12.073 12.396 1.00 91.31 70 LYS A N 1
ATOM 558 C CA . LYS A 1 70 ? -15.938 12.933 13.549 1.00 91.31 70 LYS A CA 1
ATOM 559 C C . LYS A 1 70 ? -14.824 13.138 14.599 1.00 91.31 70 LYS A C 1
ATOM 561 O O . LYS A 1 70 ? -15.115 13.374 15.765 1.00 91.31 70 LYS A O 1
ATOM 566 N N . GLY A 1 71 ? -13.559 13.119 14.176 1.00 89.12 71 GLY A N 1
ATOM 567 C CA . GLY A 1 71 ? -12.398 13.303 15.058 1.00 89.12 71 GLY A CA 1
ATOM 568 C C . GLY A 1 71 ? -11.844 12.007 15.657 1.00 89.12 71 GLY A C 1
ATOM 569 O O . GLY A 1 71 ? -10.799 12.048 16.297 1.00 89.12 71 GLY A O 1
ATOM 570 N N . GLU A 1 72 ? -12.483 10.868 15.404 1.00 93.44 72 GLU A N 1
ATOM 571 C CA . GLU A 1 72 ? -11.976 9.542 15.748 1.00 93.44 72 GLU A CA 1
ATOM 572 C C . GLU A 1 72 ? -11.263 8.911 14.543 1.00 93.44 72 GLU A C 1
ATOM 574 O O . GLU A 1 72 ? -11.647 9.112 13.384 1.00 93.44 72 GLU A O 1
ATOM 579 N N . ALA A 1 73 ? -10.204 8.151 14.827 1.00 94.38 73 ALA A N 1
ATOM 580 C CA . ALA A 1 73 ? -9.462 7.380 13.840 1.00 94.38 73 ALA A CA 1
ATOM 581 C C . ALA A 1 73 ? -9.837 5.898 13.941 1.00 94.38 73 ALA A C 1
ATOM 583 O O . ALA A 1 73 ? -9.819 5.311 15.026 1.00 94.38 73 ALA A O 1
ATOM 584 N N . PHE A 1 74 ? -10.121 5.291 12.794 1.00 97.06 74 PHE A N 1
ATOM 585 C CA . PHE A 1 74 ? -10.408 3.870 12.647 1.00 97.06 74 PHE A CA 1
ATOM 586 C C . PHE A 1 74 ? -9.352 3.218 11.763 1.00 97.06 74 PHE A C 1
ATOM 588 O O . PHE A 1 74 ? -8.967 3.777 10.734 1.00 97.06 74 PHE A O 1
ATOM 595 N N . ILE A 1 75 ? -8.894 2.038 12.166 1.00 97.31 75 ILE A N 1
ATOM 596 C CA . ILE A 1 75 ? -7.846 1.272 11.500 1.00 97.31 75 ILE A CA 1
ATOM 597 C C . ILE A 1 75 ? -8.466 0.044 10.862 1.00 97.31 75 ILE A C 1
ATOM 599 O O . ILE A 1 75 ? -9.069 -0.786 11.534 1.00 97.31 75 ILE A O 1
ATOM 603 N N . SER A 1 7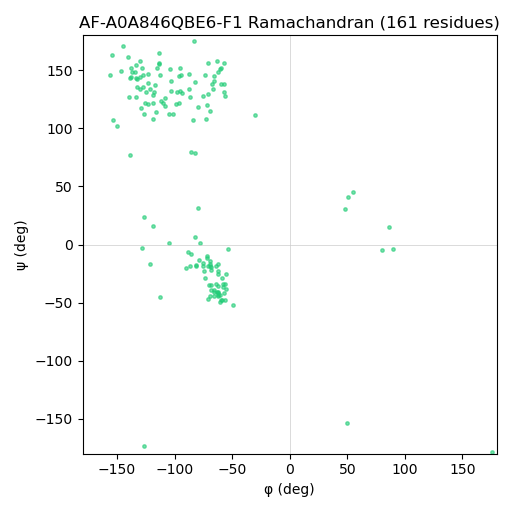6 ? -8.294 -0.065 9.557 1.00 97.69 76 SER A N 1
ATOM 604 C CA . SER A 1 76 ? -8.710 -1.201 8.750 1.00 97.69 76 SER A CA 1
ATOM 605 C C . SER A 1 76 ? -7.517 -1.717 7.942 1.00 97.69 76 SER A C 1
ATOM 607 O O . SER A 1 76 ? -6.380 -1.264 8.103 1.00 97.69 76 SER A O 1
ATOM 609 N N . VAL A 1 77 ? -7.774 -2.671 7.059 1.00 97.75 77 VAL A N 1
ATOM 610 C CA . VAL A 1 77 ? -6.807 -3.219 6.113 1.00 97.75 77 VAL A CA 1
ATOM 611 C C . VAL A 1 77 ? -7.343 -3.0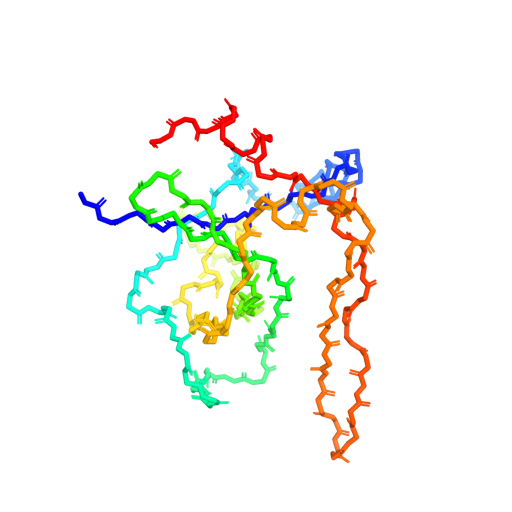52 4.700 1.00 97.75 77 VAL A C 1
ATOM 613 O O . VAL A 1 77 ? -8.549 -3.113 4.454 1.00 97.75 77 VAL A O 1
ATOM 616 N N . GLY A 1 78 ? -6.440 -2.833 3.756 1.00 97.19 78 GLY A N 1
ATOM 617 C CA . GLY A 1 78 ? -6.779 -2.753 2.350 1.00 97.19 78 GLY A CA 1
ATOM 618 C C . GLY A 1 78 ? -5.697 -3.342 1.468 1.00 97.19 78 GLY A C 1
ATOM 619 O O . GLY A 1 78 ? -4.596 -3.670 1.914 1.00 97.19 78 GLY A O 1
ATOM 620 N N . SER A 1 79 ? -6.034 -3.469 0.192 1.00 96.06 79 SER A N 1
ATOM 621 C CA . SER A 1 79 ? -5.095 -3.804 -0.858 1.00 96.06 79 SER A CA 1
ATOM 622 C C . SER A 1 79 ? -5.028 -2.682 -1.882 1.00 96.06 79 SER A C 1
ATOM 624 O O . SER A 1 79 ? -5.943 -2.494 -2.690 1.00 96.06 79 SER A O 1
ATOM 626 N N . ASP A 1 80 ? -3.918 -1.952 -1.877 1.00 94.56 80 ASP A N 1
ATOM 627 C CA . ASP A 1 80 ? -3.649 -0.899 -2.844 1.00 94.56 80 ASP A CA 1
ATOM 628 C C . ASP A 1 80 ? -3.020 -1.491 -4.108 1.00 94.56 80 ASP A C 1
ATOM 630 O O . ASP A 1 80 ? -1.803 -1.492 -4.305 1.00 94.56 80 ASP A O 1
ATOM 634 N N . HIS A 1 81 ? -3.874 -2.068 -4.955 1.00 94.31 81 HIS A N 1
ATOM 635 C CA . HIS A 1 81 ? -3.431 -2.715 -6.182 1.00 94.31 81 HIS A CA 1
ATOM 636 C C . HIS A 1 81 ? -2.702 -1.746 -7.116 1.00 94.31 81 HIS A C 1
ATOM 638 O O . HIS A 1 81 ? -2.959 -0.539 -7.163 1.00 94.31 81 HIS A O 1
ATOM 644 N N . ASN A 1 82 ? -1.801 -2.320 -7.910 1.00 93.44 82 ASN A N 1
ATOM 645 C CA . ASN A 1 82 ? -1.042 -1.623 -8.938 1.00 93.44 82 ASN A CA 1
ATOM 646 C C . ASN A 1 82 ? -1.127 -2.376 -10.265 1.00 93.44 82 ASN A C 1
ATOM 648 O O . ASN A 1 82 ? -1.020 -3.603 -10.275 1.00 93.44 82 ASN A O 1
ATOM 652 N N . ASP A 1 83 ? -1.176 -1.639 -11.374 1.00 95.31 83 ASP A N 1
ATOM 653 C CA . ASP A 1 83 ? -0.768 -2.153 -12.681 1.00 95.31 83 ASP A CA 1
ATOM 654 C C . ASP A 1 83 ? 0.751 -2.022 -12.860 1.00 95.31 83 ASP A C 1
ATOM 656 O O . ASP A 1 83 ? 1.302 -0.930 -13.025 1.00 95.31 83 ASP A O 1
ATOM 660 N N . ARG A 1 84 ? 1.463 -3.148 -12.807 1.00 94.06 84 ARG A N 1
ATOM 661 C CA . ARG A 1 84 ? 2.930 -3.170 -12.833 1.00 94.06 84 ARG A CA 1
ATOM 662 C C . ARG A 1 84 ? 3.504 -2.754 -14.184 1.00 94.06 84 ARG A C 1
ATOM 664 O O . ARG A 1 84 ? 4.664 -2.344 -14.219 1.00 94.06 84 ARG A O 1
ATOM 671 N N . THR A 1 85 ? 2.714 -2.779 -15.259 1.00 93.00 85 THR A N 1
ATOM 672 C CA . THR A 1 85 ? 3.154 -2.316 -16.585 1.00 93.00 85 THR A CA 1
ATOM 673 C C . THR A 1 85 ? 3.375 -0.804 -16.634 1.00 93.00 85 THR A C 1
ATOM 675 O O . THR A 1 85 ? 4.120 -0.325 -17.484 1.00 93.00 85 THR A O 1
ATOM 678 N N . LEU A 1 86 ? 2.794 -0.052 -15.689 1.00 92.75 86 LEU A N 1
ATOM 679 C CA . LEU A 1 86 ? 2.839 1.411 -15.670 1.00 92.75 86 LEU A CA 1
ATOM 680 C C . LEU A 1 86 ? 3.798 2.017 -14.642 1.00 92.75 86 LEU A C 1
ATOM 682 O O . LEU A 1 86 ? 3.890 3.238 -14.534 1.00 92.75 86 LEU A O 1
ATOM 686 N N . VAL A 1 87 ? 4.518 1.196 -13.873 1.00 91.19 87 VAL A N 1
ATOM 687 C CA . VAL A 1 87 ? 5.482 1.709 -12.883 1.00 91.19 87 VAL A CA 1
ATOM 688 C C . VAL A 1 87 ? 6.675 2.376 -13.572 1.00 91.19 87 VAL A C 1
ATOM 690 O O . VAL A 1 87 ? 7.170 3.399 -13.101 1.00 91.19 87 VAL A O 1
ATOM 693 N N . ARG A 1 88 ? 7.139 1.793 -14.681 1.00 93.12 88 ARG A N 1
ATOM 694 C CA . ARG A 1 88 ? 8.239 2.286 -15.517 1.00 93.12 88 ARG A CA 1
ATOM 695 C C . ARG A 1 88 ? 7.672 2.616 -16.888 1.00 93.12 88 ARG A C 1
ATOM 697 O O . ARG A 1 88 ? 7.235 1.720 -17.599 1.00 93.12 88 ARG A O 1
ATOM 704 N N . LEU A 1 89 ? 7.679 3.892 -17.247 1.00 91.44 89 LEU A N 1
ATOM 705 C CA . LEU A 1 89 ? 7.066 4.392 -18.473 1.00 91.44 89 LEU A CA 1
ATOM 706 C C . LEU A 1 89 ? 8.059 5.235 -19.258 1.00 91.44 89 LEU A C 1
ATOM 708 O O . LEU A 1 89 ? 8.928 5.873 -18.674 1.00 91.44 89 LEU A O 1
ATOM 712 N N . TRP A 1 90 ? 7.898 5.276 -20.575 1.00 93.38 90 TRP A N 1
ATOM 713 C CA . TRP A 1 90 ? 8.539 6.273 -21.423 1.00 93.38 90 TRP A CA 1
ATOM 714 C C . TRP A 1 90 ? 7.477 6.939 -22.288 1.00 93.38 90 TRP A C 1
ATOM 716 O O . TRP A 1 90 ? 6.605 6.262 -22.832 1.00 93.38 90 TRP A O 1
ATOM 726 N N . THR A 1 91 ? 7.538 8.262 -22.407 1.00 88.88 91 THR A N 1
ATOM 727 C CA . THR A 1 91 ? 6.702 9.009 -23.355 1.00 88.88 91 THR A CA 1
ATOM 728 C C . THR A 1 91 ? 7.546 10.083 -24.032 1.00 88.88 91 THR A C 1
ATOM 730 O O . THR A 1 91 ? 8.437 10.621 -23.372 1.00 88.88 91 THR A O 1
ATOM 733 N N . PRO A 1 92 ? 7.228 10.490 -25.274 1.00 93.12 92 PRO A N 1
ATOM 734 C CA . PRO A 1 92 ? 7.924 11.597 -25.933 1.00 93.12 92 PRO A CA 1
ATOM 735 C C . PRO A 1 92 ? 7.915 12.910 -25.132 1.00 93.12 92 PRO A C 1
ATOM 737 O O . PRO A 1 92 ? 8.791 13.744 -25.306 1.00 93.12 92 PRO A O 1
ATOM 740 N N . SER A 1 93 ? 6.921 13.104 -24.259 1.00 89.38 93 SER A N 1
ATOM 741 C CA . SER A 1 93 ? 6.756 14.315 -23.447 1.00 89.38 93 SER A CA 1
ATOM 742 C C . SER A 1 93 ? 7.448 14.284 -22.083 1.00 89.38 93 SER A C 1
ATOM 744 O O . SER A 1 93 ? 7.600 15.336 -21.472 1.00 89.38 93 SER A O 1
ATOM 746 N N . LEU A 1 94 ? 7.780 13.102 -21.555 1.00 87.00 94 LEU A N 1
ATOM 747 C CA . LEU A 1 94 ? 8.263 12.940 -20.172 1.00 87.00 94 LEU A CA 1
ATOM 748 C C . LEU A 1 94 ? 9.574 12.151 -20.060 1.00 87.00 94 LEU A C 1
ATOM 750 O O . LEU A 1 94 ? 10.056 11.957 -18.946 1.00 87.00 94 LEU A O 1
ATOM 754 N N . ASP A 1 95 ? 10.110 11.650 -21.175 1.00 92.69 95 ASP A N 1
ATOM 755 C CA . ASP A 1 95 ? 11.187 10.661 -21.189 1.00 92.69 95 ASP A CA 1
ATOM 756 C C . ASP A 1 95 ? 10.889 9.471 -20.256 1.00 92.69 95 ASP A C 1
ATOM 758 O O . ASP A 1 95 ? 9.725 9.099 -20.065 1.00 92.69 95 ASP A O 1
ATOM 762 N N . LYS A 1 96 ? 11.924 8.795 -19.740 1.00 94.31 96 LYS A N 1
ATOM 763 C CA . LYS A 1 96 ? 11.778 7.657 -18.829 1.00 94.31 96 LYS A CA 1
ATOM 764 C C . LYS A 1 96 ? 11.311 8.165 -17.467 1.00 94.31 96 LYS A C 1
ATOM 766 O O . LYS A 1 96 ? 12.031 8.897 -16.800 1.00 94.31 96 LYS A O 1
ATOM 771 N N . VAL A 1 97 ? 10.152 7.714 -17.007 1.00 91.88 97 VAL A N 1
ATOM 772 C CA . VAL A 1 97 ? 9.573 8.063 -15.705 1.00 91.88 97 VAL A CA 1
ATOM 773 C C . VAL A 1 97 ? 9.356 6.804 -14.883 1.00 91.88 97 VAL A C 1
ATOM 775 O O . VAL A 1 97 ? 8.830 5.804 -15.376 1.00 91.88 97 VAL A O 1
ATOM 778 N N . TYR A 1 98 ? 9.761 6.856 -13.619 1.00 90.75 98 TYR A N 1
ATOM 779 C CA . TYR A 1 98 ? 9.380 5.874 -12.616 1.00 90.75 98 TYR A CA 1
ATOM 780 C C . TYR A 1 98 ? 8.331 6.501 -11.698 1.00 90.75 98 TYR A C 1
ATOM 782 O O . TYR A 1 98 ? 8.638 7.429 -10.945 1.00 90.75 98 TYR A O 1
ATOM 790 N N . ASP A 1 99 ? 7.095 6.005 -11.750 1.00 88.06 99 ASP A N 1
ATOM 791 C CA . ASP A 1 99 ? 6.009 6.532 -10.925 1.00 88.06 99 ASP A CA 1
ATOM 792 C C . ASP A 1 99 ? 4.966 5.471 -10.564 1.00 88.06 99 ASP A C 1
ATOM 794 O O . ASP A 1 99 ? 4.060 5.149 -11.331 1.00 88.06 99 ASP A O 1
ATOM 798 N N . THR A 1 100 ? 5.048 4.978 -9.330 1.00 88.12 100 THR A N 1
ATOM 799 C CA . THR A 1 100 ? 4.073 4.024 -8.788 1.00 88.12 100 THR A CA 1
ATOM 800 C C . THR A 1 100 ? 2.693 4.639 -8.544 1.00 88.12 100 THR A C 1
ATOM 802 O O . THR A 1 100 ? 1.724 3.907 -8.382 1.00 88.12 100 THR A O 1
ATOM 805 N N . ALA A 1 101 ? 2.552 5.969 -8.505 1.00 88.31 101 ALA A N 1
ATOM 806 C CA . ALA A 1 101 ? 1.240 6.583 -8.303 1.00 88.31 101 ALA A CA 1
ATOM 807 C C . ALA A 1 101 ? 0.342 6.404 -9.537 1.00 88.31 101 ALA A C 1
ATOM 809 O O . ALA A 1 101 ? -0.864 6.197 -9.405 1.00 88.31 101 ALA A O 1
ATOM 810 N N . LYS A 1 102 ? 0.932 6.436 -10.739 1.00 88.62 102 LYS A N 1
ATOM 811 C CA . LYS A 1 102 ? 0.203 6.245 -12.000 1.00 88.62 102 LYS A CA 1
ATOM 812 C C . LYS A 1 102 ? -0.363 4.835 -12.117 1.00 88.62 102 LYS A C 1
ATOM 814 O O . LYS A 1 102 ? -1.538 4.684 -12.438 1.00 88.62 102 LYS A O 1
ATOM 819 N N . SER A 1 103 ? 0.420 3.812 -11.769 1.00 91.44 103 SER A N 1
ATOM 820 C CA . SER A 1 103 ? -0.046 2.418 -11.779 1.00 91.44 103 SER A CA 1
ATOM 821 C C . SER A 1 103 ? -1.244 2.163 -10.867 1.00 91.44 103 SER A C 1
ATOM 823 O O . SER A 1 103 ? -2.053 1.284 -11.154 1.00 91.44 103 SER A O 1
ATOM 825 N N . LYS A 1 104 ? -1.383 2.935 -9.784 1.00 92.19 104 LYS A N 1
ATOM 826 C CA . LYS A 1 104 ? -2.483 2.797 -8.817 1.00 92.19 104 LYS A CA 1
ATOM 827 C C . LYS A 1 104 ? -3.808 3.360 -9.331 1.00 92.19 104 LYS A C 1
ATOM 829 O O . LYS A 1 104 ? -4.843 3.049 -8.752 1.00 92.19 104 LYS A O 1
ATOM 834 N N . GLN A 1 105 ? -3.803 4.169 -10.394 1.00 93.31 105 GLN A N 1
ATOM 835 C CA . GLN A 1 105 ? -5.028 4.718 -10.996 1.00 93.31 105 GLN A CA 1
ATOM 836 C C . GLN A 1 105 ? -5.724 3.739 -11.948 1.00 93.31 105 GLN A C 1
ATOM 838 O O . GLN A 1 105 ? -6.896 3.926 -12.249 1.00 93.31 105 GLN A O 1
ATOM 843 N N . MET A 1 106 ? -5.028 2.701 -12.41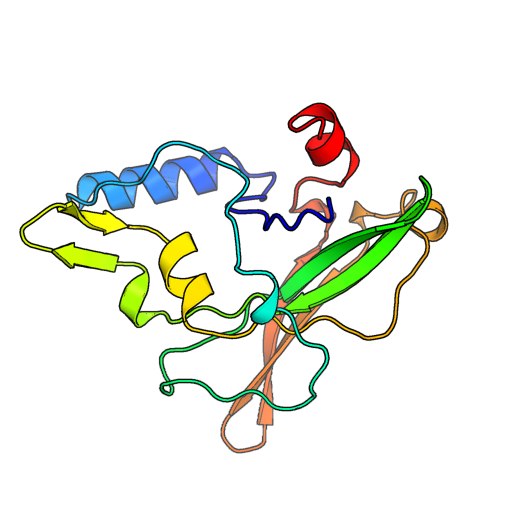6 1.00 94.50 106 MET A N 1
ATOM 844 C CA . MET A 1 106 ? -5.583 1.747 -13.386 1.00 94.50 106 MET A CA 1
ATOM 845 C C . MET A 1 106 ? -6.373 0.603 -12.765 1.00 94.50 106 MET A C 1
ATOM 847 O O . MET A 1 106 ? -6.969 -0.195 -13.483 1.00 94.50 106 MET A O 1
ATOM 851 N N . VAL A 1 107 ? -6.337 0.493 -11.442 1.00 95.56 107 VAL A N 1
ATOM 852 C CA . VAL A 1 107 ? -6.883 -0.644 -10.711 1.00 95.56 107 VAL A CA 1
ATOM 853 C C . VAL A 1 107 ? -7.601 -0.154 -9.455 1.00 95.56 107 VAL A C 1
ATOM 855 O O . VAL A 1 107 ? -7.129 0.798 -8.816 1.00 95.56 107 VAL A O 1
ATOM 858 N N . PRO A 1 108 ? -8.721 -0.781 -9.064 1.00 96.19 108 PRO A N 1
ATOM 859 C CA . PRO A 1 108 ? -9.371 -0.488 -7.793 1.00 96.19 108 PRO A CA 1
ATOM 860 C C . PRO A 1 108 ? -8.436 -0.681 -6.586 1.00 96.19 108 PRO A C 1
ATOM 862 O O . PRO A 1 108 ? -7.435 -1.388 -6.657 1.00 96.19 108 PRO A O 1
ATOM 865 N N . ALA A 1 109 ? -8.725 -0.012 -5.473 1.00 95.81 109 ALA A N 1
ATOM 866 C CA . ALA A 1 109 ? -8.182 -0.342 -4.157 1.00 95.81 109 ALA A CA 1
ATOM 867 C C . ALA A 1 109 ? -9.314 -0.941 -3.328 1.00 95.81 109 ALA A C 1
ATOM 869 O O . ALA A 1 109 ? -10.368 -0.318 -3.190 1.00 95.81 109 ALA A O 1
ATOM 870 N N . VAL A 1 110 ? -9.084 -2.133 -2.788 1.00 97.31 110 VAL A N 1
ATOM 871 C CA . VAL A 1 110 ? -10.078 -2.852 -1.985 1.00 97.31 110 VAL A CA 1
ATOM 872 C C . VAL A 1 110 ? -9.812 -2.561 -0.516 1.00 97.31 110 VAL A C 1
ATOM 874 O O . VAL A 1 110 ? -8.666 -2.642 -0.079 1.00 97.31 110 VAL A O 1
ATOM 877 N N . VAL A 1 111 ? -10.841 -2.205 0.244 1.00 97.56 111 VAL A N 1
ATOM 878 C CA . VAL A 1 111 ? -10.757 -1.929 1.685 1.00 97.56 111 VAL A CA 1
ATOM 879 C C . VAL A 1 111 ? -11.738 -2.839 2.409 1.00 97.56 111 VAL A C 1
ATOM 881 O O . VAL A 1 111 ? -12.852 -3.042 1.933 1.00 97.56 111 VAL A O 1
ATOM 884 N N . ALA A 1 112 ? -11.337 -3.388 3.553 1.00 97.69 112 ALA A N 1
ATOM 885 C CA . ALA A 1 112 ? -12.221 -4.225 4.354 1.00 97.69 112 ALA A CA 1
ATOM 886 C C . ALA A 1 112 ? -13.441 -3.443 4.885 1.00 97.69 112 ALA A C 1
ATOM 888 O O . ALA A 1 112 ? -13.435 -2.213 4.987 1.00 97.69 112 ALA A O 1
ATOM 889 N N . SER A 1 113 ? -14.509 -4.167 5.223 1.00 96.62 113 SER A N 1
ATOM 890 C CA . SER A 1 113 ? -15.699 -3.641 5.910 1.00 96.62 113 SER A CA 1
ATOM 891 C C . SER A 1 113 ? -15.463 -3.341 7.384 1.00 96.62 113 SER A C 1
ATOM 893 O O . SER A 1 113 ? -16.100 -2.453 7.947 1.00 96.62 113 SER A O 1
ATOM 895 N N . ASP A 1 114 ? -14.544 -4.080 7.993 1.00 97.50 114 ASP A N 1
ATOM 896 C CA . ASP A 1 114 ? -14.282 -4.048 9.422 1.00 97.50 114 ASP A CA 1
ATOM 897 C C . ASP A 1 114 ? -13.148 -3.084 9.757 1.00 97.50 114 ASP A C 1
ATOM 899 O O . ASP A 1 114 ? -12.179 -2.929 9.007 1.00 97.50 114 ASP A O 1
ATOM 903 N N . ALA A 1 115 ? -13.259 -2.442 10.915 1.00 97.94 115 ALA A N 1
ATOM 904 C CA . ALA A 1 115 ? -12.233 -1.557 11.434 1.00 97.94 115 ALA A CA 1
ATOM 905 C C . ALA A 1 115 ? -12.179 -1.614 12.963 1.00 97.94 115 ALA A C 1
ATOM 907 O O . ALA A 1 115 ? -13.195 -1.796 13.636 1.00 97.94 115 ALA A O 1
ATOM 908 N N . TRP A 1 116 ? -10.985 -1.409 13.505 1.00 97.81 116 TRP A N 1
ATOM 909 C CA . TRP A 1 116 ? -10.742 -1.196 14.927 1.00 97.81 116 TRP A CA 1
ATOM 910 C C . TRP A 1 116 ? -10.690 0.294 15.232 1.00 97.81 116 TRP A C 1
ATOM 912 O O . TRP A 1 116 ? -10.293 1.090 14.378 1.00 97.81 116 TRP A O 1
ATOM 922 N N . LYS A 1 117 ? -11.040 0.700 16.454 1.00 97.25 117 LYS A N 1
ATOM 923 C CA . LYS A 1 117 ? -10.689 2.053 16.891 1.00 97.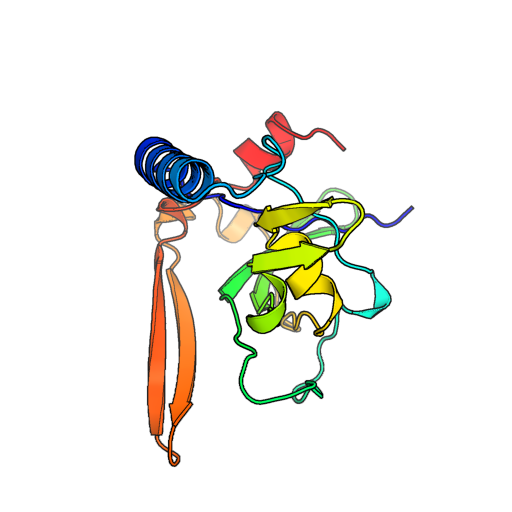25 117 LYS A CA 1
ATOM 924 C C . LYS A 1 117 ? -9.175 2.127 17.028 1.00 97.25 117 LYS A C 1
ATOM 926 O O . LYS A 1 117 ? -8.556 1.207 17.553 1.00 97.25 117 LYS A O 1
ATOM 931 N N . TYR A 1 118 ? -8.575 3.227 16.585 1.00 96.25 118 TYR A N 1
ATOM 932 C CA . TYR A 1 118 ? -7.132 3.424 16.737 1.00 96.25 118 TYR A CA 1
ATOM 933 C C . TYR A 1 118 ? -6.698 3.365 18.208 1.00 96.25 118 TYR A C 1
ATOM 935 O O . TYR A 1 118 ? -5.656 2.796 18.519 1.00 96.25 118 TYR A O 1
ATOM 943 N N . GLU A 1 119 ? -7.532 3.885 19.111 1.00 95.62 119 GLU A N 1
ATOM 944 C CA . GLU A 1 119 ? -7.294 3.861 20.558 1.00 95.62 119 GLU A CA 1
ATOM 945 C C . GLU A 1 119 ? -7.082 2.444 21.107 1.00 95.62 119 GLU A C 1
ATOM 947 O O . GLU A 1 119 ? -6.259 2.257 21.995 1.00 95.62 119 GLU A O 1
ATOM 952 N N . ASP A 1 120 ? -7.754 1.445 20.530 1.00 97.19 120 ASP A N 1
ATOM 953 C CA . ASP A 1 120 ? -7.667 0.057 20.988 1.00 97.19 120 ASP A CA 1
ATOM 95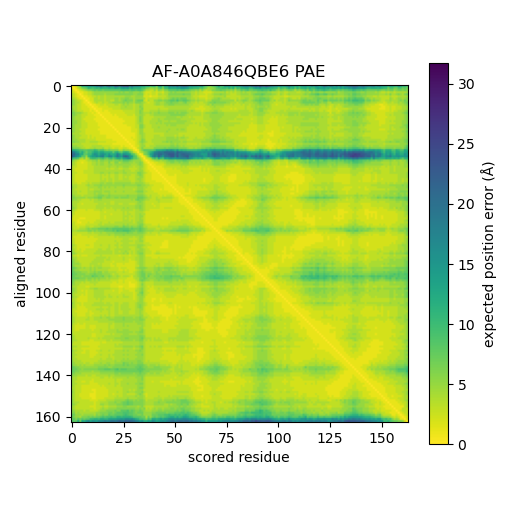4 C C . ASP A 1 120 ? -6.344 -0.610 20.578 1.00 97.19 120 ASP A C 1
ATOM 956 O O . ASP A 1 120 ? -5.969 -1.636 21.143 1.00 97.19 120 ASP A O 1
ATOM 960 N N . VAL A 1 121 ? -5.636 -0.052 19.588 1.00 96.38 121 VAL A N 1
ATOM 961 C CA . VAL A 1 121 ? -4.457 -0.686 18.975 1.00 96.38 121 VAL A CA 1
ATOM 962 C C . VAL A 1 121 ? -3.168 0.118 19.062 1.00 96.38 121 VAL A C 1
ATOM 964 O O . VAL A 1 121 ? -2.090 -0.449 18.887 1.00 96.38 121 VAL A O 1
ATOM 967 N N . LYS A 1 122 ? -3.244 1.422 19.346 1.00 95.25 122 LYS A N 1
ATOM 968 C CA . LYS A 1 122 ? -2.081 2.323 19.347 1.00 95.25 122 LYS A CA 1
ATOM 969 C C . LYS A 1 122 ? -0.945 1.846 20.265 1.00 95.25 122 LYS A C 1
ATOM 971 O O . LYS A 1 122 ? 0.214 1.909 19.868 1.00 95.25 122 LYS A O 1
ATOM 976 N N . ASP A 1 123 ? -1.265 1.283 21.433 1.00 96.12 123 ASP A N 1
ATOM 977 C CA . ASP A 1 123 ? -0.273 0.881 22.445 1.00 96.12 123 ASP A CA 1
ATOM 978 C C . ASP A 1 123 ? 0.559 -0.341 22.020 1.00 96.12 123 ASP A C 1
ATOM 980 O O . ASP A 1 123 ? 1.638 -0.593 22.556 1.00 96.12 123 ASP A O 1
ATOM 984 N N . HIS A 1 124 ? 0.072 -1.108 21.044 1.00 96.50 124 HIS A N 1
ATOM 985 C CA . HIS A 1 124 ? 0.761 -2.271 20.488 1.00 96.50 124 HIS A CA 1
ATOM 986 C C . HIS A 1 124 ? 0.884 -2.197 18.960 1.00 96.50 124 HIS A C 1
ATOM 988 O O . HIS A 1 124 ? 1.067 -3.227 18.308 1.00 96.50 124 HIS A O 1
ATOM 994 N N . TRP A 1 125 ? 0.826 -0.984 18.393 1.00 96.06 125 TRP A N 1
ATOM 995 C CA . TRP A 1 125 ? 0.841 -0.738 16.949 1.00 96.06 125 TRP A CA 1
ATOM 996 C C . TRP A 1 125 ? 1.973 -1.488 16.249 1.00 96.06 125 TRP A C 1
ATOM 998 O O . TRP A 1 125 ? 1.728 -2.281 15.345 1.00 96.06 125 TRP A O 1
ATOM 1008 N N . ASP A 1 126 ? 3.205 -1.328 16.734 1.00 97.19 126 ASP A N 1
ATOM 1009 C CA . ASP A 1 126 ? 4.395 -1.924 16.120 1.00 97.19 126 ASP A CA 1
ATOM 1010 C C . ASP A 1 126 ? 4.391 -3.466 16.143 1.00 97.19 126 ASP A C 1
ATOM 1012 O O . ASP A 1 126 ? 5.099 -4.105 15.365 1.00 97.19 126 ASP A O 1
ATOM 1016 N N . GLN A 1 127 ? 3.574 -4.083 17.002 1.00 97.38 127 GLN A N 1
ATOM 1017 C CA . GLN A 1 127 ? 3.449 -5.538 17.110 1.00 97.38 127 GLN A CA 1
ATOM 1018 C C . GLN A 1 127 ? 2.418 -6.117 16.134 1.00 97.38 127 GLN A C 1
ATOM 1020 O O . GLN A 1 127 ? 2.459 -7.325 15.851 1.00 97.38 127 GLN A O 1
ATOM 1025 N N . LEU A 1 128 ? 1.519 -5.280 15.602 1.00 97.69 128 LEU A N 1
ATOM 1026 C CA . LEU A 1 128 ? 0.543 -5.679 14.596 1.00 97.69 128 LEU A CA 1
ATOM 1027 C C . LEU A 1 128 ? 1.239 -6.154 13.324 1.00 97.69 128 LEU A C 1
ATOM 1029 O O . LEU A 1 128 ? 2.328 -5.708 12.965 1.00 97.69 128 LEU A O 1
ATOM 1033 N N . ASN A 1 129 ? 0.596 -7.093 12.641 1.00 97.56 129 ASN A N 1
ATOM 1034 C CA . ASN A 1 129 ? 1.181 -7.798 11.517 1.00 97.56 129 ASN A CA 1
ATOM 1035 C C . ASN A 1 129 ? 0.275 -7.676 10.294 1.00 97.56 129 ASN A C 1
ATOM 1037 O O . ASN A 1 129 ? -0.872 -8.120 10.343 1.00 97.56 129 ASN A O 1
ATOM 1041 N N . LEU A 1 130 ? 0.796 -7.136 9.195 1.00 97.19 130 LEU A N 1
ATOM 1042 C CA . LEU A 1 130 ? 0.105 -7.140 7.911 1.00 97.19 130 LEU A CA 1
ATOM 1043 C C . LEU A 1 130 ? 0.541 -8.351 7.101 1.00 97.19 130 LEU A C 1
ATOM 1045 O O . LEU A 1 130 ? 1.731 -8.627 6.955 1.00 97.19 130 LEU A O 1
ATOM 1049 N N . ARG A 1 131 ? -0.445 -9.083 6.575 1.00 97.56 131 ARG A N 1
ATOM 1050 C CA . ARG A 1 131 ? -0.217 -10.236 5.705 1.00 97.56 131 ARG A CA 1
ATOM 1051 C C . ARG A 1 131 ? -1.093 -10.170 4.475 1.00 97.56 131 ARG A C 1
ATOM 1053 O O . ARG A 1 131 ? -2.271 -9.835 4.566 1.00 97.56 131 ARG A O 1
ATOM 1060 N N . SER A 1 132 ? -0.540 -10.588 3.348 1.00 97.50 132 SER A N 1
ATOM 1061 C CA . SER A 1 132 ? -1.305 -10.897 2.146 1.00 97.50 132 SER A CA 1
ATOM 1062 C C . SER A 1 132 ? -0.925 -12.254 1.596 1.00 97.50 132 SER A C 1
ATOM 1064 O O . SER A 1 132 ? 0.151 -12.795 1.856 1.00 97.50 132 SER A O 1
ATOM 1066 N N . TYR A 1 133 ? -1.845 -12.802 0.814 1.00 97.06 133 TYR A N 1
ATOM 1067 C CA . TYR A 1 133 ? -1.678 -14.072 0.144 1.00 97.06 133 TYR A CA 1
ATOM 1068 C C . TYR A 1 133 ? -2.128 -13.926 -1.301 1.00 97.06 133 TYR A C 1
ATOM 1070 O O . TYR A 1 133 ? -3.061 -13.178 -1.589 1.00 97.06 133 TYR A O 1
ATOM 1078 N N . ILE A 1 134 ? -1.497 -14.684 -2.184 1.00 95.62 134 ILE A N 1
ATOM 1079 C CA . ILE A 1 134 ? -1.949 -14.879 -3.559 1.00 95.62 134 ILE A CA 1
ATOM 1080 C C . ILE A 1 134 ? -2.377 -16.328 -3.742 1.00 95.62 134 ILE A C 1
ATOM 1082 O O . ILE A 1 134 ? -1.917 -17.214 -3.021 1.00 95.62 134 ILE A O 1
ATOM 1086 N N . THR A 1 135 ? -3.238 -16.576 -4.721 1.00 95.06 135 THR A N 1
ATOM 1087 C CA . THR A 1 135 ? -3.641 -17.936 -5.084 1.00 95.06 135 THR A CA 1
ATOM 1088 C C . THR A 1 135 ? -3.007 -18.303 -6.416 1.00 95.06 135 THR A C 1
ATOM 1090 O O . THR A 1 135 ? -3.275 -17.657 -7.424 1.00 95.06 135 THR A O 1
ATOM 1093 N N . VAL A 1 136 ? -2.175 -19.344 -6.431 1.00 94.31 136 VAL A N 1
ATOM 1094 C CA . VAL A 1 136 ? -1.520 -19.856 -7.643 1.00 94.31 136 VAL A CA 1
ATOM 1095 C C . VAL A 1 136 ? -1.873 -21.327 -7.799 1.00 94.31 136 VAL A C 1
ATOM 1097 O O . VAL A 1 136 ? -1.619 -22.133 -6.903 1.00 94.31 136 VAL A O 1
ATOM 1100 N N . SER A 1 137 ? -2.498 -21.682 -8.924 1.00 94.94 137 SER A N 1
ATOM 1101 C CA . SER A 1 137 ? -2.972 -23.050 -9.194 1.00 94.94 137 SER A CA 1
ATOM 1102 C C . SER A 1 137 ? -3.818 -23.630 -8.047 1.00 94.94 137 SER A C 1
ATOM 1104 O O . SER A 1 137 ? -3.635 -24.777 -7.651 1.00 94.94 137 SER A O 1
ATOM 1106 N N . GLY A 1 138 ? -4.697 -22.808 -7.462 1.00 95.94 138 GLY A N 1
ATOM 1107 C CA . GLY A 1 138 ? -5.558 -23.188 -6.334 1.00 95.94 138 GLY A CA 1
ATOM 1108 C C . GLY A 1 138 ? -4.887 -23.174 -4.954 1.00 95.94 138 GLY A C 1
ATOM 1109 O O . GLY A 1 138 ? -5.574 -23.344 -3.952 1.00 95.94 138 GLY A O 1
ATOM 1110 N N . ASN A 1 139 ? -3.577 -22.928 -4.870 1.00 96.69 139 ASN A N 1
ATOM 1111 C CA . ASN A 1 139 ? -2.843 -22.914 -3.606 1.00 96.69 139 ASN A CA 1
ATOM 1112 C C . ASN A 1 139 ? -2.659 -21.490 -3.087 1.00 96.69 139 ASN A C 1
ATOM 1114 O O . ASN A 1 139 ? -2.189 -20.617 -3.818 1.00 96.69 139 ASN A O 1
ATOM 1118 N N . LYS A 1 140 ? -2.981 -21.272 -1.809 1.00 97.12 140 LYS A N 1
ATOM 1119 C CA . LYS A 1 140 ? -2.763 -20.002 -1.112 1.00 97.12 140 LYS A CA 1
ATOM 1120 C C . LYS A 1 140 ? -1.299 -19.891 -0.682 1.00 97.12 140 LYS A C 1
ATOM 1122 O O . LYS A 1 140 ? -0.825 -20.697 0.113 1.00 97.12 140 LYS A O 1
ATOM 1127 N N . ILE A 1 141 ? -0.598 -18.883 -1.189 1.00 97.38 141 ILE A N 1
ATOM 1128 C CA . ILE A 1 141 ? 0.834 -18.655 -0.967 1.00 97.38 141 ILE A CA 1
ATOM 1129 C C . ILE A 1 141 ? 1.017 -17.307 -0.258 1.00 97.38 141 ILE A C 1
ATOM 1131 O O . ILE A 1 141 ? 0.424 -16.321 -0.707 1.00 97.38 141 ILE A O 1
ATOM 1135 N N . PRO A 1 142 ? 1.808 -17.227 0.831 1.00 97.38 142 PRO A N 1
ATOM 1136 C CA . PRO A 1 142 ? 2.167 -15.950 1.445 1.00 97.38 142 PRO A CA 1
ATOM 1137 C C . PRO A 1 142 ? 2.842 -15.022 0.431 1.00 97.38 142 PRO A C 1
ATOM 1139 O O . PRO A 1 142 ? 3.763 -15.435 -0.270 1.00 97.38 142 PRO A O 1
ATOM 1142 N N . TYR A 1 143 ? 2.379 -13.777 0.354 1.00 96.62 143 TYR A N 1
ATOM 1143 C CA . TYR A 1 143 ? 2.903 -12.781 -0.581 1.00 96.62 143 TYR A CA 1
ATOM 1144 C C . TYR A 1 143 ? 3.622 -11.638 0.138 1.00 96.62 143 TYR A C 1
ATOM 1146 O O . TYR A 1 143 ? 4.733 -11.274 -0.238 1.00 96.62 143 TYR A O 1
ATOM 1154 N N . GLN A 1 144 ? 3.025 -11.107 1.206 1.00 97.50 144 GLN A N 1
ATOM 1155 C CA . GLN A 1 144 ? 3.664 -10.147 2.107 1.00 97.50 144 GLN A CA 1
ATOM 1156 C C . GLN A 1 144 ? 3.412 -10.568 3.554 1.00 97.50 144 GLN A C 1
ATOM 1158 O O . GLN A 1 144 ? 2.327 -11.059 3.869 1.00 97.50 144 GLN A O 1
ATOM 1163 N N . ASP A 1 145 ? 4.405 -10.366 4.418 1.00 97.44 145 ASP A N 1
ATOM 1164 C CA . ASP A 1 145 ? 4.329 -10.608 5.860 1.00 97.44 145 ASP A CA 1
ATOM 1165 C C . ASP A 1 145 ? 5.329 -9.679 6.560 1.00 97.44 145 ASP A C 1
ATOM 1167 O O . ASP A 1 145 ? 6.539 -9.850 6.410 1.00 97.44 145 ASP A O 1
ATOM 1171 N N . PHE A 1 146 ? 4.831 -8.645 7.235 1.00 97.12 146 PHE A N 1
ATOM 1172 C CA . PHE A 1 146 ? 5.670 -7.655 7.913 1.00 97.12 146 PHE A CA 1
ATOM 1173 C C . PHE A 1 146 ? 4.930 -6.992 9.079 1.00 97.12 146 PHE A C 1
ATOM 1175 O O . PHE A 1 146 ? 3.699 -7.071 9.198 1.00 97.12 146 PHE A O 1
ATOM 1182 N N . LYS A 1 147 ? 5.687 -6.341 9.965 1.00 97.50 147 LYS A N 1
ATOM 1183 C CA . LYS A 1 147 ? 5.142 -5.653 11.137 1.00 97.50 147 LYS A CA 1
ATOM 1184 C C . LYS A 1 147 ? 4.763 -4.225 10.783 1.00 97.50 147 LYS A C 1
ATOM 1186 O O . LYS A 1 147 ? 5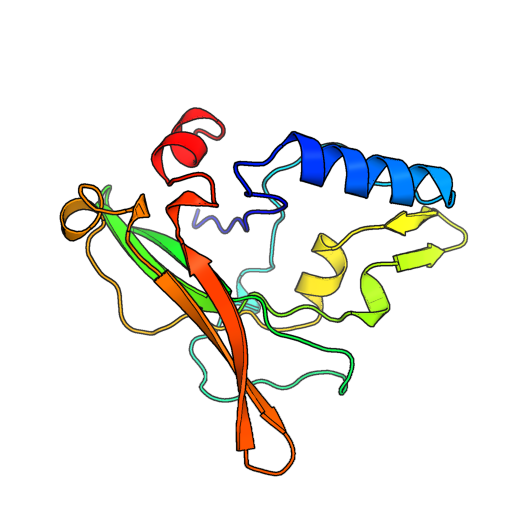.451 -3.569 10.009 1.00 97.50 147 LYS A O 1
ATO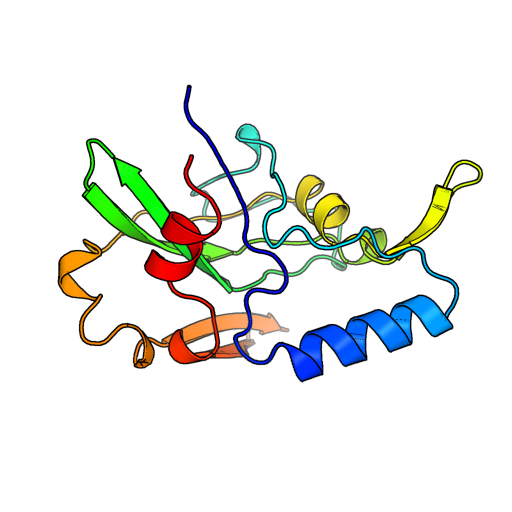M 1191 N N . LEU A 1 148 ? 3.713 -3.688 11.406 1.00 96.12 148 LEU A N 1
ATOM 1192 C CA . LEU A 1 148 ? 3.417 -2.257 11.266 1.00 96.12 148 LEU A CA 1
ATOM 1193 C C . LEU A 1 148 ? 4.545 -1.373 11.811 1.00 96.12 148 LEU A C 1
ATOM 1195 O O . LEU A 1 148 ? 4.694 -0.247 11.348 1.00 96.12 148 LEU A O 1
ATOM 1199 N N . GLY A 1 149 ? 5.382 -1.899 12.713 1.00 95.81 149 GLY A N 1
ATOM 1200 C CA . GLY A 1 149 ? 6.596 -1.225 13.177 1.00 95.81 149 GLY A CA 1
ATOM 1201 C C . GLY A 1 149 ? 7.635 -0.967 12.082 1.00 95.81 149 GLY A C 1
ATOM 1202 O O . GLY A 1 149 ? 8.491 -0.102 12.255 1.00 95.81 149 GLY A O 1
ATOM 1203 N N . ASP A 1 150 ? 7.529 -1.638 10.932 1.00 94.94 150 ASP A N 1
ATOM 1204 C CA . ASP A 1 150 ? 8.386 -1.386 9.771 1.00 94.94 150 ASP A CA 1
ATOM 1205 C C . ASP A 1 150 ? 7.942 -0.137 8.981 1.00 94.94 150 ASP A C 1
ATOM 1207 O O . ASP A 1 150 ? 8.692 0.365 8.135 1.00 94.94 150 ASP A O 1
ATOM 1211 N N . LEU A 1 151 ? 6.735 0.382 9.252 1.00 93.38 151 LEU A N 1
ATOM 1212 C CA . LEU A 1 151 ? 6.104 1.513 8.567 1.00 93.38 151 LEU A CA 1
ATOM 1213 C C . LEU A 1 151 ? 5.907 2.717 9.497 1.00 93.38 151 LEU A C 1
ATOM 1215 O O . LEU A 1 151 ? 5.721 2.576 10.705 1.00 93.38 151 LEU A O 1
ATOM 1219 N N . PHE A 1 152 ? 5.899 3.929 8.944 1.00 90.75 152 PHE A N 1
ATOM 1220 C CA . PHE A 1 152 ? 5.465 5.114 9.683 1.00 90.75 152 PHE A CA 1
ATOM 1221 C C . PHE A 1 152 ? 4.036 4.935 10.217 1.00 90.75 152 PHE A C 1
ATOM 1223 O O . PHE A 1 152 ? 3.159 4.403 9.531 1.00 90.75 152 PHE A O 1
ATOM 1230 N N . ASP A 1 153 ? 3.829 5.368 11.458 1.00 88.44 153 ASP A N 1
ATOM 1231 C CA . ASP A 1 153 ? 2.546 5.302 12.151 1.00 88.44 153 ASP A CA 1
ATOM 1232 C C . ASP A 1 153 ? 1.633 6.488 11.789 1.00 88.44 153 ASP A C 1
ATOM 1234 O O . ASP A 1 153 ? 2.007 7.418 11.061 1.00 88.44 153 ASP A O 1
ATOM 1238 N N . LEU A 1 154 ? 0.400 6.464 12.305 1.00 86.69 154 LEU A N 1
ATOM 1239 C CA . LEU A 1 154 ? -0.549 7.552 12.079 1.00 86.69 154 LEU A CA 1
ATOM 1240 C C . LEU A 1 154 ? -0.059 8.877 12.662 1.00 86.69 154 LEU A C 1
ATOM 1242 O O . LEU A 1 154 ? -0.292 9.921 12.056 1.00 86.69 154 LEU A O 1
ATOM 1246 N N . GLU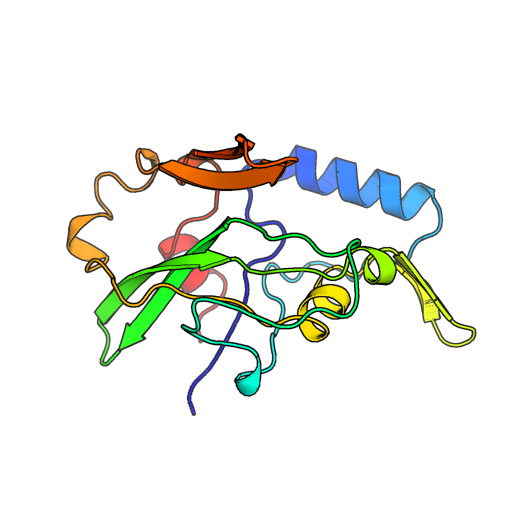 A 1 155 ? 0.625 8.862 13.807 1.00 86.94 155 GLU A N 1
ATOM 1247 C CA . GLU A 1 155 ? 1.127 10.090 14.421 1.00 86.94 155 GLU A CA 1
ATOM 1248 C C . GLU A 1 155 ? 2.130 10.810 13.526 1.00 86.94 155 GLU A C 1
ATOM 1250 O O . GLU A 1 155 ? 2.050 12.030 13.363 1.00 86.94 155 GLU A O 1
ATOM 1255 N N . TYR A 1 156 ? 3.059 10.068 12.923 1.00 87.06 156 TYR A N 1
ATOM 1256 C CA . TYR A 1 156 ? 3.983 10.593 11.932 1.00 87.06 156 TYR A CA 1
ATOM 1257 C C . TYR A 1 156 ? 3.213 11.231 10.780 1.00 87.06 156 TYR A C 1
ATOM 1259 O O . TYR A 1 156 ? 3.510 12.364 10.396 1.00 87.06 156 TYR A O 1
ATOM 1267 N N . HIS A 1 157 ? 2.198 10.547 10.247 1.00 82.44 157 HIS A N 1
ATOM 1268 C CA . HIS A 1 157 ? 1.408 11.062 9.132 1.00 82.44 157 HIS A CA 1
ATOM 1269 C C . HIS A 1 157 ? 0.596 12.309 9.497 1.00 82.44 157 HIS A C 1
ATOM 1271 O O . HIS A 1 157 ? 0.597 13.256 8.711 1.00 82.44 157 HIS A O 1
ATOM 1277 N N . PHE A 1 158 ? -0.014 12.365 10.684 1.00 80.12 158 PHE A N 1
ATOM 1278 C CA . PHE A 1 158 ? -0.731 13.546 11.173 1.00 80.12 158 PHE A CA 1
ATOM 1279 C C . PHE A 1 158 ? 0.198 14.742 11.410 1.00 80.12 158 PHE A C 1
ATOM 1281 O O . PHE A 1 158 ? -0.160 15.869 11.074 1.00 80.12 158 PHE A O 1
ATOM 1288 N N . LYS A 1 159 ? 1.406 14.512 11.945 1.00 83.38 159 LYS A N 1
ATOM 1289 C CA . LYS A 1 159 ? 2.404 15.568 12.197 1.00 83.38 159 LYS A CA 1
ATOM 1290 C C . LYS A 1 159 ? 3.008 16.106 10.902 1.00 83.38 159 LYS A C 1
ATOM 1292 O O . LYS A 1 159 ? 3.134 17.313 10.727 1.00 83.38 159 LYS A O 1
ATOM 1297 N N . THR A 1 160 ? 3.412 15.210 10.003 1.00 76.62 160 THR A N 1
ATOM 1298 C CA . THR A 1 160 ? 4.117 15.581 8.763 1.00 76.62 160 THR A CA 1
ATOM 1299 C C . THR A 1 160 ? 3.178 16.045 7.668 1.00 76.62 160 THR A C 1
ATOM 1301 O O . THR A 1 160 ? 3.611 16.709 6.729 1.00 76.62 160 THR A O 1
ATOM 1304 N N . ASN A 1 161 ? 1.894 15.714 7.788 1.00 73.38 161 ASN A N 1
ATOM 1305 C CA . ASN A 1 161 ? 0.892 16.129 6.840 1.00 73.38 161 ASN A CA 1
ATOM 1306 C C . ASN A 1 161 ? -0.408 16.548 7.545 1.00 73.38 161 ASN A C 1
ATOM 1308 O O . ASN A 1 161 ? -1.380 15.791 7.571 1.00 73.38 161 ASN A O 1
ATOM 1312 N N . PRO A 1 162 ? -0.431 17.755 8.134 1.00 62.47 162 PRO A N 1
ATOM 1313 C CA . PRO A 1 162 ? -1.617 18.278 8.792 1.00 62.47 162 PRO A CA 1
ATOM 1314 C C . PRO A 1 162 ? -2.639 18.659 7.718 1.00 62.47 162 PRO A C 1
ATOM 1316 O O . PRO A 1 162 ? -2.442 19.626 6.977 1.00 62.47 162 PRO A O 1
ATOM 1319 N N . TRP A 1 163 ? -3.713 17.883 7.588 1.00 60.97 163 TRP A N 1
ATOM 1320 C CA . TRP A 1 163 ? -4.786 18.161 6.632 1.00 60.97 163 TRP A CA 1
ATOM 1321 C C . TRP A 1 163 ? -6.118 18.397 7.326 1.00 60.97 163 TRP A C 1
ATOM 1323 O O . TRP A 1 163 ? -6.556 17.503 8.075 1.00 60.97 163 TRP A O 1
#